Protein AF-A0A524P1P0-F1 (afdb_monomer_lite)

Secondary structure (DSSP, 8-state):
--GGGGHHHHHHHHHH-TTEEEEEEE-TT--EEEES-TTT--HHHHHHHHHHHHTT-SEEEETTEEEEEEEE-SSEEEEE-TTS--EEEEEE-TTS-EEEEEE-TT-SS-HHHHHHHHHHHHTTT-

Radius of gyration: 12.94 Å; chains: 1; bounding box: 32×26×31 Å

pLDDT: mean 93.0, std 5.33, range [64.31, 97.62]

Foldseek 3Di:
DPCVVCVVVVVVLCVVFVQWDKKFKAALQQATPDIPDCPPADSVRSNQVSCCQVVVNQWGDGPNWIWGWPDHDPAWTKTATPVQQFIKIWGAAPVRIIMIIGGHRPGPDDRRVVNVSVCVSHRHVD

Sequence (126 aa):
MDYQTLQPEFTEFTQEFPDFDAFFIVDVEGNMLFTTDPLFVNGDDTKILMQAWLKHESAFTIGENRYPILSWEEVQFAARNVRGKGAIIGTITQSKDYILAHLKPGASVAPTIAAIHLNRKFWNLI

Structure (mmCIF, N/CA/C/O backbone):
data_AF-A0A524P1P0-F1
#
_entry.id   AF-A0A524P1P0-F1
#
loop_
_atom_site.group_PDB
_atom_site.id
_atom_site.type_symbol
_atom_site.label_atom_id
_atom_site.label_alt_id
_atom_site.label_comp_id
_atom_site.label_asym_id
_atom_site.label_entity_id
_atom_site.label_seq_id
_atom_site.pdbx_PDB_ins_code
_atom_site.Cartn_x
_atom_site.Cartn_y
_atom_site.Cartn_z
_atom_site.occupancy
_atom_site.B_iso_or_equiv
_atom_site.auth_seq_id
_atom_site.auth_comp_id
_atom_site.auth_asym_id
_atom_site.auth_atom_id
_atom_site.pdbx_PDB_model_num
ATOM 1 N N . MET A 1 1 ? -15.814 8.458 8.071 1.00 67.06 1 MET A N 1
ATOM 2 C CA . MET A 1 1 ? -14.908 8.406 9.235 1.00 67.06 1 MET A CA 1
ATOM 3 C C . MET A 1 1 ? -13.930 9.568 9.123 1.00 67.06 1 MET A C 1
ATOM 5 O O . MET A 1 1 ? -13.683 9.992 8.001 1.00 67.06 1 MET A O 1
ATOM 9 N N . ASP A 1 2 ? -13.436 10.128 10.229 1.00 81.56 2 ASP A N 1
ATOM 10 C CA . ASP A 1 2 ? -12.386 11.153 10.166 1.00 81.56 2 ASP A CA 1
ATOM 11 C C . ASP A 1 2 ? -11.016 10.472 10.150 1.00 81.56 2 ASP A C 1
ATOM 13 O O . ASP A 1 2 ? -10.504 10.057 11.183 1.00 81.56 2 ASP A O 1
ATOM 17 N N . TYR A 1 3 ? -10.428 10.319 8.965 1.00 83.69 3 TYR A N 1
ATOM 18 C CA . TYR A 1 3 ? -9.140 9.644 8.815 1.00 83.69 3 TYR A CA 1
ATOM 19 C C . TYR A 1 3 ? -7.976 10.415 9.460 1.00 83.69 3 TYR A C 1
ATOM 21 O O . TYR A 1 3 ? -6.924 9.825 9.703 1.00 83.69 3 TYR A O 1
ATOM 29 N N . GLN A 1 4 ? -8.148 11.701 9.803 1.00 80.56 4 GLN A N 1
ATOM 30 C CA . GLN A 1 4 ? -7.105 12.471 10.492 1.00 80.56 4 GLN A CA 1
ATOM 31 C C . GLN A 1 4 ? -6.828 11.936 11.900 1.00 80.56 4 GLN A C 1
ATOM 33 O O . GLN A 1 4 ? -5.710 12.073 12.402 1.00 80.56 4 GLN A O 1
ATOM 38 N N . THR A 1 5 ? -7.798 11.260 12.524 1.00 85.75 5 THR A N 1
ATOM 39 C CA . THR A 1 5 ? -7.608 10.654 13.847 1.00 85.75 5 THR A CA 1
ATOM 40 C C . THR A 1 5 ? -6.689 9.431 13.819 1.00 85.75 5 THR A C 1
ATOM 42 O O . THR A 1 5 ? -6.313 8.950 14.882 1.00 85.75 5 THR A O 1
ATOM 45 N N . LEU A 1 6 ? -6.301 8.936 12.635 1.00 87.69 6 LEU A N 1
ATOM 46 C CA . LEU A 1 6 ? -5.407 7.783 12.463 1.00 87.69 6 LEU A CA 1
ATOM 47 C C . LEU A 1 6 ? -3.922 8.165 12.402 1.00 87.69 6 LEU A C 1
ATOM 49 O O . LEU A 1 6 ? -3.058 7.293 12.472 1.00 87.69 6 LEU A O 1
ATOM 53 N N . GLN A 1 7 ? -3.596 9.459 12.320 1.00 89.12 7 GLN A N 1
ATOM 54 C CA . GLN A 1 7 ? -2.208 9.932 12.316 1.00 89.12 7 GLN A CA 1
ATOM 55 C C . GLN A 1 7 ? -1.368 9.393 13.501 1.00 89.12 7 GLN A C 1
ATOM 57 O O . GLN A 1 7 ? -0.219 8.993 13.272 1.00 89.12 7 GLN A O 1
ATOM 62 N N . PRO A 1 8 ? -1.886 9.335 14.750 1.00 92.44 8 PRO A N 1
ATOM 63 C CA . PRO A 1 8 ? -1.152 8.744 15.868 1.00 92.44 8 PRO A CA 1
ATOM 64 C C . PRO A 1 8 ? -0.872 7.250 15.669 1.00 92.44 8 PRO A C 1
ATOM 66 O O . PRO A 1 8 ? 0.231 6.805 15.967 1.00 92.44 8 PRO A O 1
ATOM 69 N N . GLU A 1 9 ? -1.816 6.499 15.097 1.00 93.56 9 GLU A N 1
ATOM 70 C CA . GLU A 1 9 ? -1.674 5.057 14.849 1.00 93.56 9 GLU A CA 1
ATOM 71 C C . GLU A 1 9 ? -0.582 4.761 13.812 1.00 93.56 9 GLU A C 1
ATOM 73 O O . GLU A 1 9 ? 0.222 3.849 13.999 1.00 93.56 9 GLU A O 1
ATOM 78 N N . PHE A 1 10 ? -0.492 5.560 12.740 1.00 94.19 10 PHE A N 1
ATOM 79 C CA . PHE A 1 10 ? 0.609 5.458 11.772 1.00 94.19 10 PHE A CA 1
ATOM 80 C C . PHE A 1 10 ? 1.959 5.834 12.394 1.00 94.19 10 PHE A C 1
ATOM 82 O O . PHE A 1 10 ? 2.987 5.225 12.090 1.00 94.19 10 PHE A O 1
ATOM 89 N N . THR A 1 11 ? 1.965 6.817 13.295 1.00 93.88 11 THR A N 1
ATOM 90 C CA . THR A 1 11 ? 3.182 7.226 14.010 1.00 93.88 11 THR A CA 1
ATOM 91 C C . THR A 1 11 ? 3.669 6.120 14.945 1.00 93.88 11 THR A C 1
ATOM 93 O O . THR A 1 11 ? 4.847 5.783 14.934 1.00 93.88 11 THR A O 1
ATOM 96 N N . GLU A 1 12 ? 2.775 5.508 15.717 1.00 95.06 12 GLU A N 1
ATOM 97 C CA . GLU A 1 12 ? 3.112 4.371 16.577 1.00 95.06 12 GLU A CA 1
ATOM 98 C C . GLU A 1 12 ? 3.588 3.169 15.748 1.00 95.06 12 GLU A C 1
ATOM 100 O O . GLU A 1 12 ? 4.628 2.579 16.038 1.00 95.06 12 GLU A O 1
ATOM 105 N N . PHE A 1 13 ? 2.890 2.853 14.653 1.00 95.75 13 PHE A N 1
ATOM 106 C CA . PHE A 1 13 ? 3.268 1.744 13.780 1.00 95.75 13 PHE A CA 1
ATOM 107 C C . PHE A 1 13 ? 4.653 1.940 13.148 1.00 95.75 13 PHE A C 1
ATOM 109 O O . PHE A 1 13 ? 5.423 0.991 13.061 1.00 95.75 13 PHE A O 1
ATOM 116 N N . THR A 1 14 ? 5.012 3.163 12.746 1.00 95.75 14 THR A N 1
ATOM 117 C CA . THR A 1 14 ? 6.357 3.457 12.211 1.00 95.75 14 THR A CA 1
ATOM 118 C C . THR A 1 14 ? 7.449 3.469 13.279 1.00 95.75 14 THR A C 1
ATOM 120 O O . THR A 1 14 ? 8.609 3.234 12.953 1.00 95.75 14 THR A O 1
ATOM 123 N N . GLN A 1 15 ? 7.118 3.691 14.555 1.00 95.75 15 GLN A N 1
ATOM 124 C CA . GLN A 1 15 ? 8.078 3.511 15.650 1.00 95.75 15 GLN A CA 1
ATOM 125 C C . GLN A 1 15 ? 8.413 2.030 15.867 1.00 95.75 15 GLN A C 1
ATOM 127 O O . GLN A 1 15 ? 9.573 1.701 16.110 1.00 95.75 15 GLN A O 1
ATOM 132 N N . GLU A 1 16 ? 7.422 1.143 15.750 1.00 95.56 16 GLU A N 1
ATOM 133 C CA . GLU A 1 16 ? 7.625 -0.310 15.831 1.00 95.56 16 GLU A CA 1
ATOM 134 C C . GLU A 1 16 ? 8.269 -0.871 14.549 1.00 95.56 16 GLU A C 1
ATOM 136 O O . GLU A 1 16 ? 9.178 -1.701 14.611 1.00 95.56 16 GLU A O 1
ATOM 141 N N . PHE A 1 17 ? 7.844 -0.373 13.384 1.00 96.25 17 PHE A N 1
ATOM 142 C CA . PHE A 1 17 ? 8.294 -0.797 12.059 1.00 96.25 17 PHE A CA 1
ATOM 143 C C . PHE A 1 17 ? 8.861 0.394 11.258 1.00 96.25 17 PHE A C 1
ATOM 145 O O . PHE A 1 17 ? 8.192 0.933 10.371 1.00 96.25 17 PHE A O 1
ATOM 152 N N . PRO A 1 18 ? 10.123 0.796 11.505 1.00 95.69 18 PRO A N 1
ATOM 153 C CA . PRO A 1 18 ? 10.719 2.017 10.941 1.00 95.69 18 PRO A CA 1
ATOM 154 C C . PRO A 1 18 ? 10.983 1.971 9.431 1.00 95.69 18 PRO A C 1
ATOM 156 O O . PRO A 1 18 ? 11.336 2.991 8.826 1.00 95.69 18 PRO A O 1
ATOM 159 N N . ASP A 1 19 ? 10.828 0.801 8.813 1.00 96.56 19 ASP A N 1
ATOM 160 C CA . ASP A 1 19 ? 10.967 0.616 7.371 1.00 96.56 19 ASP A CA 1
ATOM 161 C C . ASP A 1 19 ? 9.753 1.142 6.585 1.00 96.56 19 ASP A C 1
ATOM 163 O O . ASP A 1 19 ? 9.862 1.331 5.376 1.00 96.56 19 ASP A O 1
ATOM 167 N N . PHE A 1 20 ? 8.622 1.422 7.239 1.00 96.81 20 PHE A N 1
ATOM 168 C CA . PHE A 1 20 ? 7.484 2.104 6.617 1.00 96.81 20 PHE A CA 1
ATOM 169 C C . PHE A 1 20 ? 7.665 3.629 6.677 1.00 96.81 20 PHE A C 1
ATOM 171 O O . PHE A 1 20 ? 8.154 4.164 7.673 1.00 96.81 20 PHE A O 1
ATOM 178 N N . ASP A 1 21 ? 7.294 4.343 5.616 1.00 94.62 21 ASP A N 1
ATOM 179 C CA . ASP A 1 21 ? 7.435 5.811 5.520 1.00 94.62 21 ASP A CA 1
ATOM 180 C C . ASP A 1 21 ? 6.216 6.556 4.976 1.00 94.62 21 ASP A C 1
ATOM 182 O O . ASP A 1 21 ? 6.097 7.752 5.238 1.00 94.62 21 ASP A O 1
ATOM 186 N N . ALA A 1 22 ? 5.308 5.892 4.267 1.00 95.06 22 ALA A N 1
ATOM 187 C CA . ALA A 1 22 ? 4.091 6.523 3.774 1.00 95.06 22 ALA A CA 1
ATOM 188 C C . ALA A 1 22 ? 2.889 5.585 3.873 1.00 95.06 22 ALA A C 1
ATOM 190 O O . ALA A 1 22 ? 3.021 4.384 3.635 1.00 95.06 22 ALA A O 1
ATOM 191 N N . PHE A 1 23 ? 1.723 6.150 4.185 1.00 96.31 23 PHE A N 1
ATOM 192 C CA . PHE A 1 23 ? 0.445 5.450 4.275 1.00 96.31 23 PHE A CA 1
ATOM 193 C C . PHE A 1 23 ? -0.610 6.176 3.456 1.00 96.31 23 PHE A C 1
ATOM 195 O O . PHE A 1 23 ? -0.647 7.407 3.422 1.00 96.31 23 PHE A O 1
ATOM 202 N N . PHE A 1 24 ? -1.497 5.397 2.853 1.00 95.38 24 PHE A N 1
ATOM 203 C CA . PHE A 1 24 ? -2.613 5.854 2.043 1.00 95.38 24 PHE A CA 1
ATOM 204 C C . PHE A 1 24 ? -3.841 5.058 2.448 1.00 95.38 24 PHE A C 1
ATOM 206 O O . PHE A 1 24 ? -3.756 3.845 2.629 1.00 95.38 24 PHE A O 1
ATOM 213 N N . ILE A 1 25 ? -4.978 5.728 2.562 1.00 95.44 25 ILE A N 1
ATOM 214 C CA . ILE A 1 25 ? -6.268 5.062 2.719 1.00 95.44 25 ILE A CA 1
ATOM 215 C C . ILE A 1 25 ? -7.059 5.343 1.460 1.00 95.44 25 ILE A C 1
ATOM 217 O O . ILE A 1 25 ? -7.159 6.498 1.035 1.00 95.44 25 ILE A O 1
ATOM 221 N N . VAL A 1 26 ? -7.587 4.290 0.855 1.00 96.00 26 VAL A N 1
ATOM 222 C CA . VAL A 1 26 ? -8.359 4.361 -0.379 1.00 96.00 26 VAL A CA 1
ATOM 223 C C . VAL A 1 26 ? -9.632 3.538 -0.247 1.00 96.00 26 VAL A C 1
ATOM 225 O O . VAL A 1 26 ? -9.683 2.573 0.519 1.00 96.00 26 VAL A O 1
ATOM 228 N N . ASP A 1 27 ? -10.661 3.915 -0.995 1.00 95.62 27 ASP A N 1
ATOM 229 C CA . ASP A 1 27 ? -11.843 3.070 -1.149 1.00 95.62 27 ASP A CA 1
ATOM 230 C C . ASP A 1 27 ? -11.593 1.929 -2.158 1.00 95.62 27 ASP A C 1
ATOM 232 O O . ASP A 1 27 ? -10.522 1.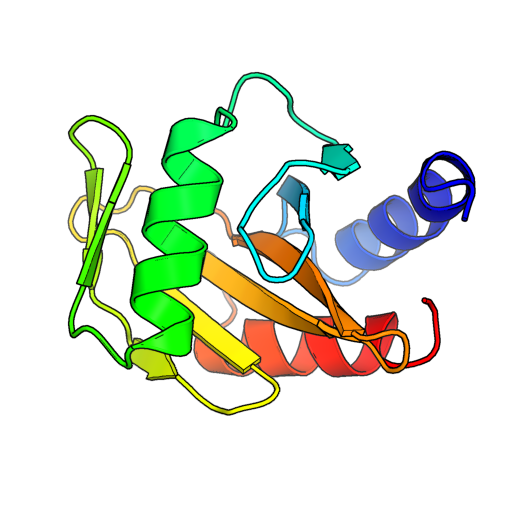804 -2.759 1.00 95.62 27 ASP A O 1
ATOM 236 N N . VAL A 1 28 ? -12.604 1.081 -2.365 1.00 95.38 28 VAL A N 1
ATOM 237 C CA . VAL A 1 28 ? -12.540 -0.050 -3.308 1.00 95.38 28 VAL A CA 1
ATOM 238 C C . VAL A 1 28 ? -12.307 0.370 -4.765 1.00 95.38 28 VAL A C 1
ATOM 240 O O . VAL A 1 28 ? -11.795 -0.415 -5.560 1.00 95.38 28 VAL A O 1
ATOM 243 N N . GLU A 1 29 ? -12.662 1.600 -5.131 1.00 96.69 29 GLU A N 1
ATOM 244 C CA . GLU A 1 29 ? -12.438 2.143 -6.472 1.00 96.69 29 GLU A CA 1
ATOM 245 C C . GLU A 1 29 ? -11.031 2.741 -6.616 1.00 96.69 29 GLU A C 1
ATOM 247 O O . GLU A 1 29 ? -10.622 3.087 -7.723 1.00 96.69 29 GLU A O 1
ATOM 252 N N . GLY A 1 30 ? -10.277 2.840 -5.516 1.00 96.00 30 GLY A N 1
ATOM 253 C CA . GLY A 1 30 ? -8.959 3.458 -5.455 1.00 96.00 30 GLY A CA 1
ATOM 254 C C . GLY A 1 30 ? -8.993 4.975 -5.320 1.00 96.00 30 GLY A C 1
ATOM 255 O O . GLY A 1 30 ? -7.968 5.617 -5.559 1.00 96.00 30 GLY A O 1
ATOM 256 N N . ASN A 1 31 ? -10.127 5.569 -4.937 1.00 96.19 31 ASN A N 1
ATOM 257 C CA . ASN A 1 31 ? -10.175 6.988 -4.607 1.00 96.19 31 ASN A CA 1
ATOM 258 C C . ASN A 1 31 ? -9.446 7.228 -3.279 1.00 96.19 31 ASN A C 1
ATOM 260 O O . ASN A 1 31 ? -9.686 6.537 -2.289 1.00 96.19 31 ASN A O 1
ATOM 264 N N . MET A 1 32 ? -8.551 8.216 -3.254 1.00 95.00 32 MET A N 1
ATOM 265 C CA . MET A 1 32 ? -7.760 8.545 -2.069 1.00 95.00 32 MET A CA 1
ATOM 266 C C . MET A 1 32 ? -8.608 9.254 -1.012 1.00 95.00 32 MET A C 1
ATOM 268 O O . MET A 1 32 ? -9.120 10.348 -1.246 1.00 95.00 32 MET A O 1
ATOM 272 N N . LEU A 1 33 ? -8.715 8.634 0.160 1.00 93.81 33 LEU A N 1
ATOM 273 C CA . LEU A 1 33 ? -9.427 9.145 1.333 1.00 93.81 33 LEU A CA 1
ATOM 274 C C . LEU A 1 33 ? -8.472 9.852 2.302 1.00 93.81 33 LEU A C 1
ATOM 276 O O . LEU A 1 33 ? -8.853 10.816 2.965 1.00 93.81 33 LEU A O 1
ATOM 280 N N . PHE A 1 34 ? -7.223 9.382 2.373 1.00 93.56 34 PHE A N 1
ATOM 281 C CA . PHE A 1 34 ? -6.182 9.934 3.236 1.00 93.56 34 PHE A CA 1
ATOM 282 C C . PHE A 1 34 ? -4.781 9.589 2.721 1.00 93.56 34 PHE A C 1
ATOM 284 O O . PHE A 1 34 ? -4.586 8.553 2.084 1.00 93.56 34 PHE A O 1
ATOM 291 N N . THR A 1 35 ? -3.796 10.430 3.038 1.00 94.19 35 THR A N 1
ATOM 292 C CA . THR A 1 35 ? -2.376 10.151 2.807 1.00 94.19 35 THR A CA 1
ATOM 293 C C . THR A 1 35 ? -1.496 10.867 3.829 1.00 94.19 35 THR A C 1
ATOM 295 O O . THR A 1 35 ? -1.772 12.012 4.190 1.00 94.19 35 THR A O 1
ATOM 298 N N . THR A 1 36 ? -0.415 10.216 4.265 1.00 94.12 36 THR A N 1
ATOM 299 C CA . THR A 1 36 ? 0.657 10.869 5.036 1.00 94.12 36 THR A CA 1
ATOM 300 C C . THR A 1 36 ? 1.709 11.533 4.145 1.00 94.12 36 THR A C 1
ATOM 302 O O . THR A 1 36 ? 2.476 12.357 4.633 1.00 94.12 36 THR A O 1
ATOM 305 N N . ASP A 1 37 ? 1.763 11.179 2.857 1.00 91.62 37 ASP A N 1
ATOM 306 C CA . ASP A 1 37 ? 2.688 11.748 1.873 1.00 91.62 37 ASP A CA 1
ATOM 307 C C . ASP A 1 37 ? 1.963 12.006 0.535 1.00 91.62 37 ASP A C 1
ATOM 309 O O . ASP A 1 37 ? 1.845 11.108 -0.306 1.00 91.62 37 ASP A O 1
ATOM 313 N N . PRO A 1 38 ? 1.454 13.229 0.303 1.00 87.62 38 PRO A N 1
ATOM 314 C CA . PRO A 1 38 ? 0.723 13.565 -0.919 1.00 87.62 38 PRO A CA 1
ATOM 315 C C . PRO A 1 38 ? 1.610 13.649 -2.171 1.00 87.62 38 PRO A C 1
ATOM 317 O O . PRO A 1 38 ? 1.083 13.808 -3.270 1.00 87.62 38 PRO A O 1
ATOM 320 N N . LEU A 1 39 ? 2.939 13.585 -2.031 1.00 87.38 39 LEU A N 1
ATOM 321 C CA . LEU A 1 39 ? 3.871 13.650 -3.158 1.00 87.38 39 LEU A CA 1
ATOM 322 C C . LEU A 1 39 ? 4.277 12.263 -3.669 1.00 87.38 39 LEU A C 1
ATOM 324 O O . LEU A 1 39 ? 4.845 12.167 -4.757 1.00 87.38 39 LEU A O 1
ATOM 328 N N . PHE A 1 40 ? 4.005 11.201 -2.903 1.00 87.00 40 PHE A N 1
ATOM 329 C CA . PHE A 1 40 ? 4.445 9.849 -3.239 1.00 87.00 40 PHE A CA 1
ATOM 330 C C . PHE A 1 40 ? 3.583 9.179 -4.321 1.00 87.00 40 PHE A C 1
ATOM 332 O O . PHE A 1 40 ? 4.124 8.643 -5.288 1.00 87.00 40 PHE A O 1
ATOM 339 N N . VAL A 1 41 ? 2.255 9.217 -4.173 1.00 87.38 41 VAL A N 1
ATOM 340 C CA . VAL A 1 41 ? 1.286 8.724 -5.169 1.00 87.38 41 VAL A CA 1
ATOM 341 C C . VAL A 1 41 ? 0.152 9.718 -5.347 1.00 87.38 41 VAL A C 1
ATOM 343 O O . VAL A 1 41 ? -0.257 10.386 -4.398 1.00 87.38 41 VAL A O 1
ATOM 346 N N . ASN A 1 42 ? -0.378 9.791 -6.566 1.00 90.19 42 ASN A N 1
ATOM 347 C CA . ASN A 1 42 ? -1.594 10.543 -6.861 1.00 90.19 42 ASN A CA 1
ATOM 348 C C . ASN A 1 42 ? -2.826 9.615 -6.934 1.00 90.19 42 ASN A C 1
ATOM 350 O O . ASN A 1 42 ? -2.725 8.397 -6.791 1.00 90.19 42 ASN A O 1
ATOM 354 N N . GLY A 1 43 ? -4.006 10.200 -7.157 1.00 90.94 43 GLY A N 1
ATOM 355 C CA . GLY A 1 43 ? -5.263 9.447 -7.221 1.00 90.94 43 GLY A CA 1
ATOM 356 C C . GLY A 1 43 ? -5.392 8.485 -8.410 1.00 90.94 43 GLY A C 1
ATOM 357 O O . GLY A 1 43 ? -6.150 7.525 -8.323 1.00 90.94 43 GLY A O 1
ATOM 358 N N . ASP A 1 44 ? -4.677 8.702 -9.515 1.00 93.38 44 ASP A N 1
ATOM 359 C CA . ASP A 1 44 ? -4.680 7.761 -10.644 1.00 93.38 44 ASP A CA 1
ATOM 360 C C . ASP A 1 44 ? -3.775 6.557 -10.350 1.00 93.38 44 ASP A C 1
ATOM 362 O O . ASP A 1 44 ? -4.128 5.417 -10.662 1.00 93.38 44 ASP A O 1
ATOM 366 N N . ASP A 1 45 ? -2.649 6.786 -9.671 1.00 94.38 45 ASP A N 1
ATOM 367 C CA . ASP A 1 45 ? -1.738 5.726 -9.233 1.00 94.38 45 ASP A CA 1
ATOM 368 C C . ASP A 1 45 ? -2.433 4.746 -8.276 1.00 94.38 45 ASP A C 1
ATOM 370 O O . ASP A 1 45 ? -2.284 3.527 -8.408 1.00 94.38 45 ASP A O 1
ATOM 374 N N . THR A 1 46 ? -3.238 5.256 -7.336 1.00 94.88 46 THR A N 1
ATOM 375 C CA . THR A 1 46 ? -3.997 4.412 -6.403 1.00 94.88 46 THR A CA 1
ATOM 376 C C . THR A 1 46 ? -5.081 3.603 -7.105 1.00 94.88 46 THR A C 1
ATOM 378 O O . THR A 1 46 ? -5.272 2.436 -6.769 1.00 94.88 46 THR A O 1
ATOM 381 N N . LYS A 1 47 ? -5.740 4.160 -8.129 1.00 96.81 47 LYS A N 1
ATOM 382 C CA . LYS A 1 47 ? -6.709 3.426 -8.964 1.00 96.81 47 LYS A CA 1
ATOM 383 C C . LYS A 1 47 ? -6.058 2.284 -9.733 1.00 96.81 47 LYS A C 1
ATOM 385 O O . LYS A 1 47 ? -6.591 1.176 -9.751 1.00 96.81 47 LYS A O 1
ATOM 390 N N . ILE A 1 48 ? -4.891 2.531 -10.330 1.00 96.44 48 ILE A N 1
ATOM 391 C CA . ILE A 1 48 ? -4.111 1.500 -11.031 1.00 96.44 48 ILE A CA 1
ATOM 392 C C . ILE A 1 48 ? -3.725 0.377 -10.063 1.00 96.44 48 ILE A C 1
ATOM 394 O O . ILE A 1 48 ? -3.898 -0.800 -10.380 1.00 96.44 48 ILE A O 1
ATOM 398 N N . LEU A 1 49 ? -3.231 0.731 -8.876 1.00 95.75 49 LEU A N 1
ATOM 399 C CA . LEU A 1 49 ? -2.862 -0.242 -7.853 1.00 95.75 49 LEU A CA 1
ATOM 400 C C . LEU A 1 49 ? -4.068 -1.072 -7.410 1.00 95.75 49 LEU A C 1
ATOM 402 O O . LEU A 1 49 ? -3.987 -2.300 -7.396 1.00 95.75 49 LEU A O 1
ATOM 406 N N . MET A 1 50 ? -5.185 -0.420 -7.082 1.00 96.44 50 MET A N 1
ATOM 407 C CA . MET A 1 50 ? -6.396 -1.104 -6.631 1.00 96.44 50 MET A CA 1
ATOM 408 C C . MET A 1 50 ? -6.958 -2.023 -7.706 1.00 96.44 50 MET A C 1
ATOM 410 O O . MET A 1 50 ? -7.319 -3.160 -7.411 1.00 96.44 50 MET A O 1
ATOM 414 N N . GLN A 1 51 ? -6.948 -1.593 -8.968 1.00 96.81 51 GLN A N 1
ATOM 415 C CA . GLN A 1 51 ? -7.295 -2.472 -10.074 1.00 96.81 51 GLN A CA 1
ATOM 416 C C . GLN A 1 51 ? -6.388 -3.710 -10.109 1.00 96.81 51 GLN A C 1
ATOM 418 O O . GLN A 1 51 ? -6.894 -4.827 -10.235 1.00 96.81 51 GLN A O 1
ATOM 423 N N . ALA A 1 52 ? -5.072 -3.521 -10.002 1.00 97.00 52 ALA A N 1
ATOM 424 C CA . ALA A 1 52 ? -4.115 -4.615 -10.073 1.00 97.00 52 ALA A CA 1
ATOM 425 C C . ALA A 1 52 ? -4.284 -5.614 -8.921 1.00 97.00 52 ALA A C 1
ATOM 427 O O . ALA A 1 52 ? -4.202 -6.822 -9.146 1.00 97.00 52 ALA A O 1
ATOM 428 N N . TRP A 1 53 ? -4.580 -5.129 -7.712 1.00 96.69 53 TRP A N 1
ATOM 429 C CA . TRP A 1 53 ? -4.923 -5.984 -6.581 1.00 96.69 53 TRP A CA 1
ATOM 430 C C . TRP A 1 53 ? -6.232 -6.738 -6.842 1.00 96.69 53 TRP A C 1
ATOM 432 O O . TRP A 1 53 ? -6.225 -7.966 -6.882 1.00 96.69 53 TRP A O 1
ATOM 442 N N . LEU A 1 54 ? -7.338 -6.035 -7.095 1.00 95.50 54 LEU A N 1
ATOM 443 C CA . LEU A 1 54 ? -8.674 -6.636 -7.197 1.00 95.50 54 LEU A CA 1
ATOM 444 C C . LEU A 1 54 ? -8.835 -7.590 -8.388 1.00 95.50 54 LEU A C 1
ATOM 446 O O . LEU A 1 54 ? -9.657 -8.503 -8.344 1.00 95.50 54 LEU A O 1
ATOM 450 N N . LYS A 1 55 ? -8.070 -7.385 -9.464 1.00 96.25 55 LYS A N 1
ATOM 451 C CA . LYS A 1 55 ? -8.079 -8.251 -10.654 1.00 96.25 55 LYS A CA 1
ATOM 452 C C . LYS A 1 55 ? -6.965 -9.295 -10.660 1.00 96.25 55 LYS A C 1
ATOM 454 O O . LYS A 1 55 ? -6.828 -10.006 -11.655 1.00 96.25 55 LYS A O 1
ATOM 459 N N . HIS A 1 56 ? -6.186 -9.394 -9.581 1.00 95.38 56 HIS A N 1
ATOM 460 C CA . HIS A 1 56 ? -5.071 -10.335 -9.457 1.00 95.38 56 HIS A CA 1
ATOM 461 C C . HIS A 1 56 ? -4.065 -10.217 -10.616 1.00 95.38 56 HIS A C 1
ATOM 463 O O . HIS A 1 56 ? -3.607 -11.213 -11.185 1.00 95.38 56 HIS A O 1
ATOM 469 N N . GLU A 1 57 ? -3.741 -8.983 -11.009 1.00 96.94 57 GLU A N 1
ATOM 470 C CA . GLU A 1 57 ? -2.754 -8.732 -12.054 1.00 96.94 57 GLU A CA 1
ATOM 471 C C . GLU A 1 57 ? -1.349 -9.160 -11.582 1.00 96.94 57 GLU A C 1
ATOM 473 O O . GLU A 1 57 ? -1.060 -9.291 -10.394 1.00 96.94 57 GLU A O 1
ATOM 478 N N . SER A 1 58 ? -0.436 -9.405 -12.524 1.00 96.62 58 SER A N 1
ATOM 479 C CA . SER A 1 58 ? 0.930 -9.850 -12.186 1.00 96.62 58 SER A CA 1
ATOM 480 C C . SER A 1 58 ? 1.863 -8.707 -11.762 1.00 96.62 58 SER A C 1
ATOM 482 O O . SER A 1 58 ? 2.910 -8.937 -11.153 1.00 96.62 58 SER A O 1
ATOM 484 N N . ALA A 1 59 ? 1.528 -7.471 -12.130 1.00 97.19 59 ALA A N 1
ATOM 485 C CA . ALA A 1 59 ? 2.302 -6.273 -11.847 1.00 97.19 59 ALA A CA 1
ATOM 486 C C . ALA A 1 59 ? 1.459 -5.026 -12.123 1.00 97.19 59 ALA A C 1
ATOM 488 O O . ALA A 1 59 ? 0.539 -5.078 -12.932 1.00 97.19 59 ALA A O 1
ATOM 489 N N . PHE A 1 60 ? 1.873 -3.895 -11.563 1.00 96.44 60 PHE A N 1
ATOM 490 C CA . PHE A 1 60 ? 1.378 -2.572 -11.941 1.00 96.44 60 PHE A CA 1
ATOM 491 C C . PHE A 1 60 ? 2.534 -1.585 -12.121 1.00 96.44 60 PHE A C 1
ATOM 493 O O . PHE A 1 60 ? 3.699 -1.908 -11.852 1.00 96.44 60 PHE A O 1
ATOM 500 N N . THR A 1 61 ? 2.219 -0.382 -12.595 1.00 94.50 61 THR A N 1
ATOM 501 C CA . THR A 1 61 ? 3.199 0.682 -12.824 1.00 94.50 61 THR A CA 1
ATOM 502 C C . THR A 1 61 ? 2.692 1.991 -12.230 1.00 94.50 61 THR A C 1
ATOM 504 O O . THR A 1 61 ? 1.546 2.355 -12.464 1.00 94.50 61 THR A O 1
ATOM 507 N N . ILE A 1 62 ? 3.560 2.690 -11.498 1.00 90.38 62 ILE A N 1
ATOM 508 C CA . ILE A 1 62 ? 3.345 4.053 -10.988 1.00 90.38 62 ILE A CA 1
ATOM 509 C C . ILE A 1 62 ? 4.410 4.940 -11.635 1.00 90.38 62 ILE A C 1
ATOM 511 O O . ILE A 1 62 ? 5.608 4.719 -11.433 1.00 90.38 62 ILE A O 1
ATOM 515 N N . GLY A 1 63 ? 4.006 5.900 -12.468 1.00 87.06 63 GLY A N 1
ATOM 516 C CA . GLY A 1 63 ? 4.939 6.652 -13.317 1.00 87.06 63 GLY A CA 1
ATOM 517 C C . GLY A 1 63 ? 5.815 5.726 -14.181 1.00 87.06 63 GLY A C 1
ATOM 518 O O . GLY A 1 63 ? 5.311 4.950 -14.985 1.00 87.06 63 GLY A O 1
ATOM 519 N N . GLU A 1 64 ? 7.138 5.771 -14.003 1.00 88.50 64 GLU A N 1
ATOM 520 C CA . GLU A 1 64 ? 8.093 4.882 -14.699 1.00 88.50 64 GLU A CA 1
ATOM 521 C C . GLU A 1 64 ? 8.494 3.635 -13.885 1.00 88.50 64 GLU A C 1
ATOM 523 O O . GLU A 1 64 ? 9.372 2.856 -14.278 1.00 88.50 64 GLU A O 1
ATOM 528 N N . ASN A 1 65 ? 7.896 3.453 -12.708 1.00 92.12 65 ASN A N 1
ATOM 529 C CA . ASN A 1 65 ? 8.283 2.445 -11.734 1.00 92.12 65 ASN A CA 1
ATOM 530 C C . ASN A 1 65 ? 7.356 1.232 -11.819 1.00 92.12 65 ASN A C 1
ATOM 532 O O . ASN A 1 65 ? 6.174 1.320 -11.501 1.00 92.12 65 ASN A O 1
ATOM 536 N N . ARG A 1 66 ? 7.906 0.076 -12.210 1.00 95.44 66 ARG A N 1
ATOM 537 C CA . ARG A 1 66 ? 7.168 -1.193 -12.290 1.00 95.44 66 ARG A CA 1
ATOM 538 C C . ARG A 1 66 ? 7.262 -1.988 -10.986 1.00 95.44 66 ARG A C 1
ATOM 540 O O . ARG A 1 66 ? 8.366 -2.247 -10.495 1.00 95.44 66 ARG A O 1
ATOM 547 N N . TYR A 1 67 ? 6.114 -2.452 -10.504 1.00 97.25 67 TYR A N 1
ATOM 548 C CA . TYR A 1 67 ? 5.939 -3.218 -9.272 1.00 97.25 67 TYR A CA 1
ATOM 549 C C . TYR A 1 67 ? 5.299 -4.582 -9.572 1.00 97.25 67 TYR A C 1
ATOM 551 O O . TYR A 1 67 ? 4.075 -4.693 -9.622 1.00 97.25 67 TYR A O 1
ATOM 559 N N . PRO A 1 68 ? 6.097 -5.640 -9.802 1.00 97.44 68 PRO A N 1
ATOM 560 C CA . PRO A 1 68 ? 5.611 -7.011 -9.756 1.00 97.44 68 PRO A CA 1
ATOM 561 C C . PRO A 1 68 ? 4.944 -7.325 -8.423 1.00 97.44 68 PRO A C 1
ATOM 563 O O . PRO A 1 68 ? 5.476 -6.996 -7.356 1.00 97.44 68 PRO A O 1
ATOM 566 N N . ILE A 1 69 ? 3.794 -7.984 -8.508 1.00 96.94 69 ILE A N 1
ATOM 567 C CA . ILE A 1 69 ? 3.017 -8.401 -7.349 1.00 96.94 69 ILE A CA 1
ATOM 568 C C . ILE A 1 69 ? 3.585 -9.733 -6.859 1.00 96.94 69 ILE A C 1
ATOM 570 O O . ILE A 1 69 ? 3.762 -10.678 -7.625 1.00 96.94 69 ILE A O 1
ATOM 574 N N . LEU A 1 70 ? 3.937 -9.767 -5.577 1.00 95.56 70 LEU A N 1
ATOM 575 C CA . LEU A 1 70 ? 4.507 -10.929 -4.897 1.00 95.56 70 LEU A CA 1
ATOM 576 C C . LEU A 1 70 ? 3.420 -11.776 -4.243 1.00 95.56 70 LEU A C 1
ATOM 578 O O . LEU A 1 70 ? 3.539 -12.996 -4.197 1.00 95.56 70 LEU A O 1
ATOM 582 N N . SER A 1 71 ? 2.389 -11.115 -3.720 1.00 93.81 71 SER A N 1
ATOM 583 C CA . SER A 1 71 ? 1.206 -11.754 -3.163 1.00 93.81 71 SER A CA 1
ATOM 584 C C . SER A 1 71 ? -0.008 -10.859 -3.359 1.00 93.81 71 SER A C 1
ATOM 586 O O . SER A 1 71 ? 0.071 -9.640 -3.176 1.00 93.81 71 SER A O 1
ATOM 588 N N . TRP A 1 72 ? -1.118 -11.490 -3.708 1.00 87.44 72 TRP A N 1
ATOM 589 C CA . TRP A 1 72 ? -2.454 -10.931 -3.636 1.00 87.44 72 TRP A CA 1
ATOM 590 C C . TRP A 1 72 ? -3.310 -11.948 -2.886 1.00 87.44 72 TRP A C 1
ATOM 592 O O . TRP A 1 72 ? -3.348 -13.129 -3.221 1.00 87.44 72 TRP A O 1
ATOM 602 N N . GLU A 1 73 ? -3.967 -11.485 -1.841 1.00 90.19 73 GLU A N 1
ATOM 603 C CA . GLU A 1 73 ? -5.007 -12.198 -1.116 1.00 90.19 73 GLU A CA 1
ATOM 604 C C . GLU A 1 73 ? -6.197 -11.248 -0.971 1.00 90.19 73 GLU A C 1
ATOM 606 O O . GLU A 1 73 ? -6.082 -10.045 -1.214 1.00 90.19 73 GLU A O 1
ATOM 611 N N . GLU A 1 74 ? -7.350 -11.764 -0.549 1.00 88.19 74 GLU A N 1
ATOM 612 C CA . GLU A 1 74 ? -8.532 -10.921 -0.323 1.00 88.19 74 GLU A CA 1
ATOM 613 C C . GLU A 1 74 ? -8.250 -9.813 0.704 1.00 88.19 74 GLU A C 1
ATOM 615 O O . GLU A 1 74 ? -8.741 -8.695 0.575 1.00 88.19 74 GLU A O 1
ATOM 620 N N . VAL A 1 75 ? -7.429 -10.115 1.714 1.00 92.00 75 VAL A N 1
ATOM 621 C CA . VAL A 1 75 ? -7.180 -9.210 2.842 1.00 92.00 75 VAL A CA 1
ATOM 622 C C . VAL A 1 75 ? -5.837 -8.499 2.799 1.00 92.00 75 VAL A C 1
ATOM 624 O O . VAL A 1 75 ? -5.651 -7.540 3.545 1.00 92.00 75 VAL A O 1
ATOM 627 N N . GLN A 1 76 ? -4.900 -8.955 1.967 1.00 94.38 76 GLN A N 1
ATOM 628 C CA . GLN A 1 76 ? -3.515 -8.487 1.966 1.00 94.38 76 GLN A CA 1
ATOM 629 C C . GLN A 1 76 ? -2.922 -8.426 0.560 1.00 94.38 76 GLN A C 1
ATOM 631 O O . GLN A 1 76 ? -3.281 -9.190 -0.333 1.00 94.38 76 GLN A O 1
ATOM 636 N N . PHE A 1 77 ? -1.954 -7.532 0.391 1.00 96.19 77 PHE A N 1
ATOM 637 C CA . PHE A 1 77 ? -1.265 -7.298 -0.869 1.00 96.19 77 PHE A CA 1
ATOM 638 C C . PHE A 1 77 ? 0.195 -6.943 -0.634 1.00 96.19 77 PHE A C 1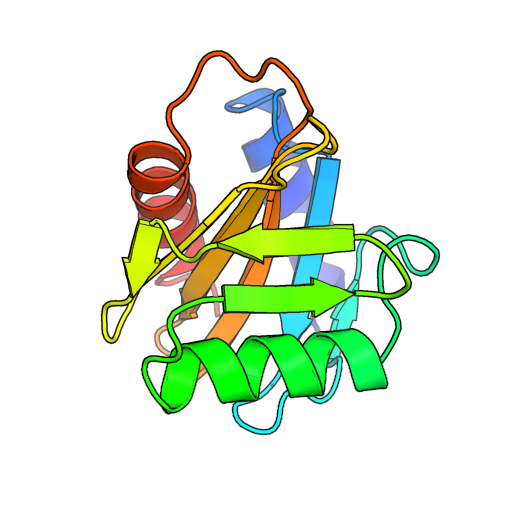
ATOM 640 O O . PHE A 1 77 ? 0.534 -6.223 0.305 1.00 96.19 77 PHE A O 1
ATOM 647 N N . ALA A 1 78 ? 1.074 -7.420 -1.510 1.00 97.62 78 ALA A N 1
ATOM 648 C CA . ALA A 1 78 ? 2.470 -7.020 -1.500 1.00 97.62 78 ALA A CA 1
ATOM 649 C C . ALA A 1 78 ? 3.044 -7.004 -2.914 1.00 97.62 78 ALA A C 1
ATOM 651 O O . ALA A 1 78 ? 2.992 -8.001 -3.635 1.00 97.62 78 ALA A O 1
ATOM 652 N N . ALA A 1 79 ? 3.682 -5.899 -3.280 1.00 97.44 79 ALA A N 1
ATOM 653 C CA . ALA A 1 79 ? 4.381 -5.738 -4.545 1.00 97.44 79 ALA A CA 1
ATOM 654 C C . ALA A 1 79 ? 5.722 -5.046 -4.333 1.00 97.44 79 ALA A C 1
ATOM 656 O O . ALA A 1 79 ? 5.855 -4.172 -3.482 1.00 97.44 79 ALA A O 1
ATOM 657 N N . ARG A 1 80 ? 6.738 -5.410 -5.115 1.00 96.31 80 ARG A N 1
ATOM 658 C CA . ARG A 1 80 ? 8.094 -4.865 -4.956 1.00 96.31 80 ARG A CA 1
ATOM 659 C C . ARG A 1 80 ? 8.559 -4.197 -6.230 1.00 96.31 80 ARG A C 1
ATOM 661 O O . ARG A 1 80 ? 8.424 -4.760 -7.307 1.00 96.31 80 ARG A O 1
ATOM 668 N N . ASN A 1 81 ? 9.177 -3.030 -6.110 1.00 95.81 81 ASN A N 1
ATOM 669 C CA . ASN A 1 81 ? 9.739 -2.343 -7.258 1.00 95.81 81 ASN A CA 1
ATOM 670 C C . ASN A 1 81 ? 10.980 -3.066 -7.815 1.00 95.81 81 ASN A C 1
ATOM 672 O O . ASN A 1 81 ? 11.911 -3.383 -7.070 1.00 95.81 81 ASN A O 1
ATOM 676 N N . VAL A 1 82 ? 11.049 -3.248 -9.138 1.00 88.38 82 VAL A N 1
ATOM 677 C CA . VAL A 1 82 ? 12.192 -3.928 -9.792 1.00 88.38 82 VAL A CA 1
ATOM 678 C C . VAL A 1 82 ? 13.480 -3.105 -9.822 1.00 88.38 82 VAL A C 1
ATOM 680 O O . VAL A 1 82 ? 14.564 -3.668 -9.921 1.00 88.38 82 VAL A O 1
ATOM 683 N N . ARG A 1 83 ? 13.381 -1.775 -9.735 1.00 89.44 83 ARG A N 1
ATOM 684 C CA . ARG A 1 83 ? 14.518 -0.839 -9.725 1.00 89.44 83 ARG A CA 1
ATOM 685 C C . ARG A 1 83 ? 14.973 -0.494 -8.302 1.00 89.44 83 ARG A C 1
ATOM 687 O O . ARG A 1 83 ? 15.719 0.461 -8.111 1.00 89.44 83 ARG A O 1
ATOM 694 N N . GLY A 1 84 ? 14.508 -1.245 -7.300 1.00 83.44 84 GLY A N 1
ATOM 695 C CA . GLY A 1 84 ? 14.897 -1.049 -5.908 1.00 83.44 84 GLY A CA 1
ATOM 696 C C . GLY A 1 84 ? 14.292 0.194 -5.257 1.00 83.44 84 GLY A C 1
ATOM 697 O O . GLY A 1 84 ? 14.866 0.683 -4.297 1.00 83.44 84 GLY A O 1
ATOM 698 N N . LYS A 1 85 ? 13.151 0.706 -5.740 1.00 87.62 85 LYS A N 1
ATOM 699 C CA . LYS A 1 85 ? 12.390 1.809 -5.112 1.00 87.62 85 LYS A CA 1
ATOM 700 C C . LYS A 1 85 ? 11.408 1.318 -4.037 1.00 87.62 85 LYS A C 1
ATOM 702 O O . LYS A 1 85 ? 10.257 1.725 -4.032 1.00 87.62 85 LYS A O 1
ATOM 707 N N . GLY A 1 86 ? 11.845 0.389 -3.189 1.00 94.50 86 GLY A N 1
ATOM 708 C CA . GLY A 1 86 ? 11.007 -0.143 -2.112 1.00 94.50 86 GLY A CA 1
ATOM 709 C C . GLY A 1 86 ? 9.906 -1.103 -2.574 1.00 94.50 86 GLY A C 1
ATOM 710 O O . GLY A 1 86 ? 10.034 -1.799 -3.592 1.00 94.50 86 GLY A O 1
ATOM 711 N N . ALA A 1 87 ? 8.844 -1.176 -1.782 1.00 96.94 87 ALA A N 1
ATOM 712 C CA . ALA A 1 87 ? 7.683 -2.029 -1.999 1.00 96.94 87 ALA A CA 1
ATOM 713 C C . ALA A 1 87 ? 6.393 -1.303 -1.605 1.00 96.94 87 ALA A C 1
ATOM 715 O O . ALA A 1 87 ? 6.422 -0.368 -0.811 1.00 96.94 87 ALA A O 1
ATOM 716 N N . ILE A 1 88 ? 5.272 -1.747 -2.169 1.00 97.19 88 ILE A N 1
ATOM 717 C CA . ILE A 1 88 ? 3.938 -1.313 -1.767 1.00 97.19 88 ILE A CA 1
ATOM 718 C C . ILE A 1 88 ? 3.228 -2.484 -1.112 1.00 97.19 88 ILE A C 1
ATOM 720 O O . ILE A 1 88 ? 3.182 -3.589 -1.659 1.00 97.19 88 ILE A O 1
ATOM 724 N N . ILE A 1 89 ? 2.709 -2.219 0.074 1.00 97.38 89 ILE A N 1
ATOM 725 C CA . ILE A 1 89 ? 2.053 -3.167 0.958 1.00 97.38 89 ILE A CA 1
ATOM 726 C C . ILE A 1 89 ? 0.599 -2.736 1.096 1.00 97.38 89 ILE A C 1
ATOM 728 O O . ILE A 1 89 ? 0.338 -1.543 1.183 1.00 97.38 89 ILE A O 1
ATOM 732 N N . GLY A 1 90 ? -0.339 -3.674 1.114 1.00 96.69 90 GLY A N 1
ATOM 733 C CA . GLY A 1 90 ? -1.758 -3.375 1.255 1.00 96.69 90 GLY A CA 1
ATOM 734 C C . GLY A 1 90 ? -2.453 -4.289 2.252 1.00 96.69 90 GLY A C 1
ATOM 735 O O . GLY A 1 90 ? -2.088 -5.457 2.399 1.00 96.69 90 GLY A O 1
ATOM 736 N N . THR A 1 91 ? -3.471 -3.757 2.920 1.00 96.19 91 THR A N 1
ATOM 737 C CA . THR A 1 91 ? -4.449 -4.519 3.702 1.00 96.19 91 THR A CA 1
ATOM 738 C C . THR A 1 91 ? -5.843 -3.927 3.534 1.00 96.19 91 THR A C 1
ATOM 740 O O . THR A 1 91 ? -5.982 -2.718 3.380 1.00 96.19 91 THR A O 1
ATOM 743 N N . ILE A 1 92 ? -6.872 -4.768 3.594 1.00 94.88 92 ILE A N 1
ATOM 744 C CA . ILE A 1 92 ? -8.252 -4.309 3.786 1.00 94.88 92 ILE A CA 1
ATOM 745 C C . ILE A 1 92 ? -8.564 -4.228 5.286 1.00 94.88 92 ILE A C 1
ATOM 747 O O . ILE A 1 92 ? -7.984 -4.972 6.085 1.00 94.88 92 ILE A O 1
ATOM 751 N N . THR A 1 93 ? -9.462 -3.331 5.667 1.00 92.25 93 THR A N 1
ATOM 752 C CA . THR A 1 93 ? -9.980 -3.173 7.031 1.00 92.25 93 THR A CA 1
ATOM 753 C C . THR A 1 93 ? -11.354 -3.827 7.171 1.00 92.25 93 THR A C 1
ATOM 755 O O . THR A 1 93 ? -11.977 -4.243 6.185 1.00 92.25 93 THR A O 1
ATOM 758 N N . GLN A 1 94 ? -11.869 -3.918 8.399 1.00 90.19 94 GLN A N 1
ATOM 759 C CA . GLN A 1 94 ? -13.195 -4.483 8.639 1.00 90.19 94 GLN A CA 1
ATOM 760 C C . GLN A 1 94 ? -14.320 -3.632 8.020 1.00 90.19 94 GLN A C 1
ATOM 762 O O . GLN A 1 94 ? -15.302 -4.191 7.524 1.00 90.19 94 GLN A O 1
ATOM 767 N N . SER A 1 95 ? -14.158 -2.307 7.978 1.00 88.38 95 SER A N 1
ATOM 768 C CA . SER A 1 95 ? -15.064 -1.374 7.283 1.00 88.38 95 SER A CA 1
ATOM 769 C C . SER A 1 95 ? -14.943 -1.358 5.757 1.00 88.38 9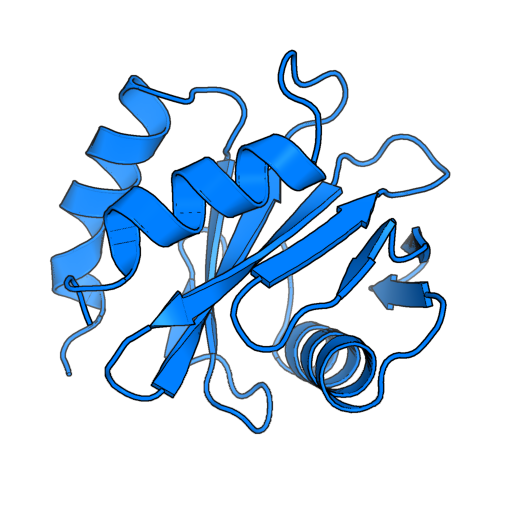5 SER A C 1
ATOM 771 O O . SER A 1 95 ? -15.718 -0.655 5.112 1.00 88.38 95 SER A O 1
ATOM 773 N N . LYS A 1 96 ? -14.056 -2.179 5.174 1.00 90.50 96 LYS A N 1
ATOM 774 C CA . LYS A 1 96 ? -13.813 -2.297 3.724 1.00 90.50 96 LYS A CA 1
ATOM 775 C C . LYS A 1 96 ? -13.039 -1.138 3.088 1.00 90.50 96 LYS A C 1
ATOM 777 O O . LYS A 1 96 ? -12.988 -1.069 1.859 1.00 90.50 96 LYS A O 1
ATOM 782 N N . ASP A 1 97 ? -12.377 -0.314 3.891 1.00 93.69 97 ASP A N 1
ATOM 783 C CA . ASP A 1 97 ? -11.348 0.593 3.387 1.00 93.69 97 ASP A CA 1
ATOM 784 C C . ASP A 1 97 ? -10.038 -0.174 3.160 1.00 93.69 97 ASP A C 1
ATOM 786 O O . ASP A 1 97 ? -9.755 -1.192 3.800 1.00 93.69 97 ASP A O 1
ATOM 790 N N . TYR A 1 98 ? -9.222 0.314 2.233 1.00 95.56 98 TYR A N 1
ATOM 791 C CA . TYR A 1 98 ? -7.927 -0.271 1.914 1.00 95.56 98 TYR A CA 1
ATOM 792 C C . TYR A 1 98 ? -6.824 0.646 2.410 1.00 95.56 98 TYR A C 1
ATOM 794 O O . TYR A 1 98 ? -6.768 1.823 2.061 1.00 95.56 98 TYR A O 1
ATOM 802 N N . ILE A 1 99 ? -5.917 0.092 3.206 1.00 95.94 99 ILE A N 1
ATOM 803 C CA . ILE A 1 99 ? -4.716 0.783 3.654 1.00 95.94 99 ILE A CA 1
ATOM 804 C C . ILE A 1 99 ? -3.559 0.280 2.817 1.00 95.94 99 ILE A C 1
ATOM 806 O O . ILE A 1 99 ? -3.248 -0.911 2.810 1.00 95.94 99 ILE A O 1
ATOM 810 N N . LEU A 1 100 ? -2.907 1.210 2.141 1.00 96.56 100 LEU A N 1
ATOM 811 C CA . LEU A 1 100 ? -1.692 0.987 1.385 1.00 96.56 100 LEU A CA 1
ATOM 812 C C . LEU A 1 100 ? -0.542 1.657 2.125 1.00 96.56 100 LEU A C 1
ATOM 814 O O . LEU A 1 100 ? -0.710 2.724 2.708 1.00 96.56 100 LEU A O 1
ATOM 818 N N . ALA A 1 101 ? 0.634 1.054 2.088 1.00 97.06 101 ALA A N 1
ATOM 819 C CA . ALA A 1 101 ? 1.817 1.614 2.706 1.00 97.06 101 ALA A CA 1
ATOM 820 C C . ALA A 1 101 ? 3.050 1.390 1.836 1.00 97.06 101 ALA A C 1
ATOM 822 O O . ALA A 1 101 ? 3.194 0.349 1.188 1.00 97.06 101 ALA A O 1
ATOM 823 N N . HIS A 1 102 ? 3.948 2.368 1.833 1.00 97.00 102 HIS A N 1
ATOM 824 C CA . HIS A 1 102 ? 5.259 2.217 1.228 1.00 97.00 102 HIS A CA 1
ATOM 825 C C . HIS A 1 102 ? 6.243 1.648 2.251 1.00 97.00 102 HIS A C 1
ATOM 827 O O . HIS A 1 102 ? 6.272 2.036 3.420 1.00 97.00 102 HIS A O 1
ATOM 833 N N . LEU A 1 103 ? 7.032 0.686 1.782 1.00 96.94 103 LEU A N 1
ATOM 834 C CA . LEU A 1 103 ? 8.126 0.074 2.511 1.00 96.94 103 LEU A CA 1
ATOM 835 C C . LEU A 1 103 ? 9.437 0.488 1.841 1.00 96.94 103 LEU A C 1
ATOM 837 O O . LEU A 1 103 ? 9.635 0.241 0.645 1.00 96.94 103 LEU A O 1
ATOM 841 N N . LYS A 1 104 ? 10.342 1.080 2.621 1.00 96.00 104 LYS A N 1
ATOM 842 C CA . LYS A 1 104 ? 11.612 1.644 2.161 1.00 96.00 104 LYS A CA 1
ATOM 843 C C . LYS A 1 104 ? 12.454 0.652 1.356 1.00 96.00 104 LYS A C 1
ATOM 845 O O . LYS A 1 104 ? 12.443 -0.562 1.591 1.00 96.00 104 LYS A O 1
ATOM 850 N N . PRO A 1 105 ? 13.269 1.156 0.417 1.00 94.56 105 PRO A N 1
ATOM 851 C CA . PRO A 1 105 ? 14.274 0.332 -0.232 1.00 94.56 105 PRO A CA 1
ATOM 852 C C . PRO A 1 105 ? 15.268 -0.223 0.795 1.00 94.56 105 PRO A C 1
ATOM 854 O O . 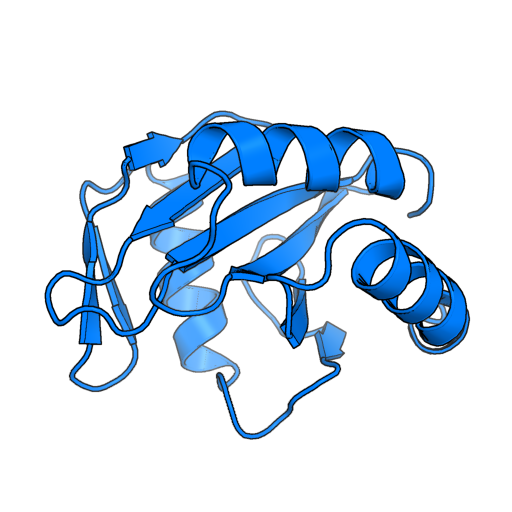PRO A 1 105 ? 15.778 0.509 1.635 1.00 94.56 105 PRO A O 1
ATOM 857 N N . GLY A 1 106 ? 15.561 -1.522 0.708 1.00 91.44 106 GLY A N 1
ATOM 858 C CA . GLY A 1 106 ? 16.476 -2.184 1.643 1.00 91.44 106 GLY A CA 1
ATOM 859 C C . GLY A 1 106 ? 15.868 -2.514 3.007 1.00 91.44 106 GLY A C 1
ATOM 860 O O . GLY A 1 106 ? 16.623 -2.900 3.895 1.00 91.44 106 GLY A O 1
ATOM 861 N N . ALA A 1 107 ? 14.542 -2.397 3.158 1.00 93.75 107 ALA A N 1
ATOM 862 C CA . ALA A 1 107 ? 13.832 -2.827 4.356 1.00 93.75 107 ALA A CA 1
ATOM 863 C C . ALA A 1 107 ? 14.232 -4.245 4.785 1.00 93.75 107 ALA A C 1
ATOM 865 O O . ALA A 1 107 ? 14.411 -5.150 3.962 1.00 93.75 107 ALA A O 1
ATOM 866 N N . SER A 1 108 ? 14.359 -4.413 6.096 1.00 90.69 108 SER A N 1
ATOM 867 C CA . SER A 1 108 ? 14.764 -5.661 6.741 1.00 90.69 108 SER A CA 1
ATOM 868 C C . SER A 1 108 ? 13.686 -6.744 6.639 1.00 90.69 108 SER A C 1
ATOM 870 O O . SER A 1 108 ? 13.992 -7.935 6.547 1.00 90.69 108 SER A O 1
ATOM 872 N N . VAL A 1 109 ? 12.420 -6.325 6.616 1.00 93.62 109 VAL A N 1
ATOM 873 C CA . VAL A 1 109 ? 11.252 -7.198 6.532 1.00 93.62 109 VAL A CA 1
ATOM 874 C C . VAL A 1 109 ? 10.887 -7.507 5.079 1.00 93.62 109 VAL A C 1
ATOM 876 O O . VAL A 1 109 ? 10.884 -6.640 4.203 1.00 93.62 109 VAL A O 1
ATOM 879 N N . ALA A 1 110 ? 10.544 -8.767 4.805 1.00 94.06 110 ALA A N 1
ATOM 880 C CA . ALA A 1 110 ? 10.031 -9.153 3.495 1.00 94.06 110 ALA A CA 1
ATOM 881 C C . ALA A 1 110 ? 8.647 -8.514 3.248 1.00 94.06 110 ALA A C 1
ATOM 883 O O . ALA A 1 110 ? 7.821 -8.520 4.162 1.00 94.06 110 ALA A O 1
ATOM 884 N N . PRO A 1 111 ? 8.330 -8.042 2.025 1.00 95.25 111 PRO A N 1
ATOM 885 C CA . PRO A 1 111 ? 7.057 -7.371 1.740 1.00 95.25 111 PRO A CA 1
ATOM 886 C C . PRO A 1 111 ? 5.804 -8.161 2.148 1.00 95.25 111 PRO A C 1
ATOM 888 O O . PRO A 1 111 ? 4.857 -7.599 2.682 1.00 95.25 111 PRO A O 1
ATOM 891 N N . THR A 1 112 ? 5.797 -9.480 1.959 1.00 94.06 112 THR A N 1
ATOM 892 C CA . THR A 1 112 ? 4.659 -10.324 2.355 1.00 94.06 112 THR A CA 1
ATOM 893 C C . THR A 1 112 ? 4.481 -10.399 3.872 1.00 94.06 112 THR A C 1
ATOM 895 O O . THR A 1 112 ? 3.358 -10.411 4.357 1.00 94.06 112 THR A O 1
ATOM 898 N N . ILE A 1 113 ? 5.573 -10.378 4.642 1.00 95.38 113 ILE A N 1
ATOM 899 C CA . ILE A 1 113 ? 5.523 -10.316 6.111 1.00 95.38 113 ILE A CA 1
ATOM 900 C C . ILE A 1 113 ? 5.082 -8.917 6.565 1.00 95.38 113 ILE A C 1
ATOM 902 O O . ILE A 1 113 ? 4.286 -8.785 7.491 1.00 95.38 113 ILE A O 1
ATOM 906 N N . ALA A 1 114 ? 5.538 -7.872 5.873 1.00 96.56 114 ALA A N 1
ATOM 907 C CA . ALA A 1 114 ? 5.117 -6.495 6.113 1.00 96.56 114 ALA A CA 1
ATOM 908 C C . ALA A 1 114 ? 3.590 -6.326 5.957 1.00 96.56 114 ALA A C 1
ATOM 910 O O . ALA A 1 114 ? 2.968 -5.652 6.777 1.00 96.56 114 ALA A O 1
ATOM 911 N N . ALA A 1 115 ? 2.975 -7.002 4.977 1.00 95.75 115 ALA A N 1
ATOM 912 C CA . ALA A 1 115 ? 1.517 -7.024 4.798 1.00 95.75 115 ALA A CA 1
ATOM 913 C C . ALA A 1 115 ? 0.778 -7.615 6.005 1.00 95.75 115 ALA A C 1
ATOM 915 O O . ALA A 1 115 ? -0.249 -7.082 6.425 1.00 95.75 115 ALA A O 1
ATOM 916 N N . ILE A 1 116 ? 1.343 -8.655 6.625 1.00 94.88 116 ILE A N 1
ATOM 917 C CA . ILE A 1 116 ? 0.790 -9.265 7.838 1.00 94.88 116 ILE A CA 1
ATOM 918 C C . ILE A 1 116 ? 0.867 -8.294 9.021 1.00 94.88 116 ILE A C 1
ATOM 920 O O . ILE A 1 116 ? -0.097 -8.181 9.778 1.00 94.88 116 ILE A O 1
ATOM 924 N N . HIS A 1 117 ? 1.988 -7.584 9.194 1.00 95.38 117 HIS A N 1
ATOM 925 C CA . HIS A 1 117 ? 2.121 -6.574 10.251 1.00 95.38 117 HIS A CA 1
ATOM 926 C C . HIS A 1 117 ? 1.095 -5.451 10.089 1.00 95.38 117 HIS A C 1
ATOM 928 O O . HIS A 1 117 ? 0.406 -5.111 11.051 1.00 95.38 117 HIS A O 1
ATOM 934 N N . LEU A 1 118 ? 0.948 -4.940 8.863 1.00 95.25 118 LEU A N 1
ATOM 935 C CA . LEU A 1 118 ? -0.016 -3.892 8.542 1.00 95.25 118 LEU A CA 1
ATOM 936 C C . LEU A 1 118 ? -1.452 -4.355 8.835 1.00 95.25 118 LEU A C 1
ATOM 938 O O . LEU A 1 118 ? -2.184 -3.691 9.565 1.00 95.25 118 LEU A O 1
ATOM 942 N N . 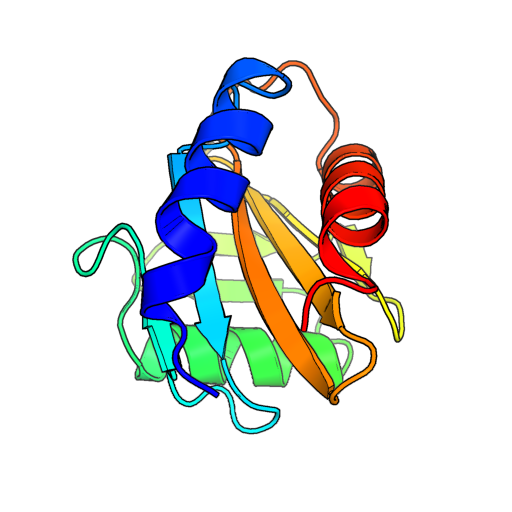ASN A 1 119 ? -1.838 -5.536 8.348 1.00 94.88 119 ASN A N 1
ATOM 943 C CA . ASN A 1 119 ? -3.166 -6.094 8.596 1.00 94.88 119 ASN A CA 1
ATOM 944 C C . ASN A 1 119 ? -3.453 -6.277 10.093 1.00 94.88 119 ASN A C 1
ATOM 946 O O . ASN A 1 119 ? -4.504 -5.859 10.571 1.00 94.88 119 ASN A O 1
ATOM 950 N N . ARG A 1 120 ? -2.508 -6.837 10.859 1.00 93.69 120 ARG A N 1
ATOM 951 C CA . ARG A 1 120 ? -2.687 -7.065 12.302 1.00 93.69 120 ARG A CA 1
ATOM 952 C C . ARG A 1 120 ? -2.950 -5.783 13.084 1.00 93.69 120 ARG A C 1
ATOM 954 O O . ARG A 1 120 ? -3.769 -5.813 13.999 1.00 93.69 120 ARG A O 1
ATOM 961 N N . LYS A 1 121 ? -2.263 -4.688 12.747 1.00 93.81 121 LYS A N 1
ATOM 962 C CA . LYS A 1 121 ? -2.470 -3.395 13.412 1.00 93.81 121 LYS A CA 1
ATOM 963 C C . LYS A 1 121 ? -3.815 -2.793 13.019 1.00 93.81 121 LYS A C 1
ATOM 965 O O . LYS A 1 121 ? -4.561 -2.369 13.893 1.00 93.81 121 LYS A O 1
ATOM 970 N N . PHE A 1 122 ? -4.133 -2.778 11.726 1.00 92.38 122 PHE A N 1
ATOM 971 C CA . PHE A 1 122 ? -5.206 -1.925 11.217 1.00 92.38 122 PHE A CA 1
ATOM 972 C C . PHE A 1 122 ? -6.539 -2.618 10.922 1.00 92.38 122 PHE A C 1
ATOM 974 O O . PHE A 1 122 ? -7.518 -1.923 10.665 1.00 92.38 122 PHE A O 1
ATOM 981 N N . TRP A 1 123 ? -6.630 -3.948 11.020 1.00 90.31 123 TRP A N 1
ATOM 982 C CA . TRP A 1 123 ? -7.866 -4.692 10.735 1.00 90.31 123 TRP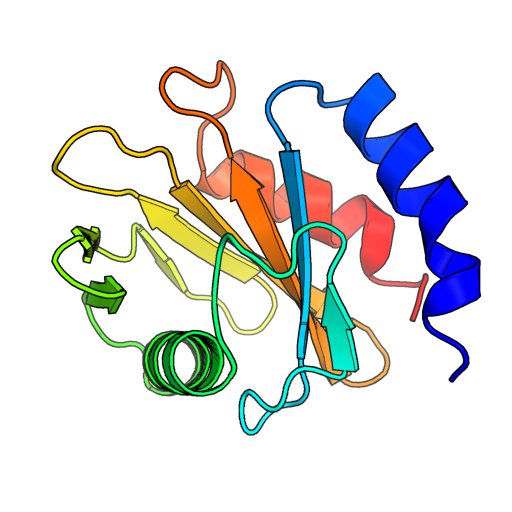 A CA 1
ATOM 983 C C . TRP A 1 123 ? -9.098 -4.154 11.485 1.00 90.31 123 TRP A C 1
ATOM 985 O O . TRP A 1 123 ? -10.151 -3.989 10.876 1.00 90.31 123 TRP A O 1
ATOM 995 N N . ASN A 1 124 ? -8.946 -3.843 12.779 1.00 86.12 124 ASN A N 1
ATOM 996 C CA . ASN A 1 124 ? -10.032 -3.367 13.650 1.00 86.12 124 ASN A CA 1
ATOM 997 C C . ASN A 1 124 ? -10.069 -1.838 13.832 1.00 86.12 124 ASN A C 1
ATOM 999 O O . ASN A 1 124 ? -10.946 -1.342 14.534 1.00 86.12 124 ASN A O 1
ATOM 1003 N N . LEU A 1 125 ? -9.085 -1.098 13.305 1.00 73.62 125 LEU A N 1
ATOM 1004 C CA . LEU A 1 125 ? -8.952 0.347 13.558 1.00 73.62 125 LEU A CA 1
ATOM 1005 C C . LEU A 1 125 ? -9.888 1.197 12.689 1.00 73.62 125 LEU A C 1
ATOM 1007 O O . LEU A 1 125 ? -10.050 2.385 12.961 1.00 73.62 125 LEU A O 1
ATOM 1011 N N . ILE A 1 126 ? -10.471 0.595 11.649 1.00 64.31 126 ILE A N 1
ATOM 1012 C CA . ILE A 1 126 ? -11.287 1.261 10.634 1.00 64.31 126 ILE A CA 1
ATOM 1013 C C . ILE A 1 126 ? -12.506 0.402 10.329 1.00 64.31 126 ILE A C 1
ATOM 1015 O O . ILE A 1 126 ? -12.343 -0.698 9.745 1.00 64.31 126 ILE A O 1
#